Protein AF-A0A8I0L727-F1 (afdb_monomer_lite)

Organism: NCBI:txid611301

InterPro domains:
  IPR013022 Xylose isomerase-like, TIM barrel domain [PF01261] (4-72)
  IPR036237 Xylose isomerase-like superfamily [SSF51658] (4-72)

Secondary structure (DSSP, 8-state):
--HHHHHHHHHHHHHHHHHHHHTT--EEEEE--PPPTTS-HHHHHHHHHHHHHTTHHHHHHHT-EEEEE----

pLDDT: mean 92.42, std 8.36, range [51.12, 98.25]

Radius of gyration: 12.81 Å; chains: 1; bounding box: 27×18×34 Å

Structure (mmCIF, N/CA/C/O backbone):
data_AF-A0A8I0L727-F1
#
_entry.id   AF-A0A8I0L727-F1
#
loop_
_atom_site.group_PDB
_atom_site.id
_atom_site.type_symbol
_atom_site.label_atom_id
_atom_site.label_alt_id
_atom_site.label_comp_id
_atom_site.label_asym_id
_atom_site.label_entity_id
_atom_site.label_seq_id
_atom_site.pdbx_PDB_ins_code
_atom_site.Cartn_x
_atom_site.Cartn_y
_atom_site.Cartn_z
_atom_site.occupancy
_atom_site.B_iso_or_equiv
_atom_site.auth_seq_id
_atom_site.auth_comp_id
_atom_site.auth_asym_id
_atom_site.auth_atom_id
_atom_site.pdbx_PDB_model_num
ATOM 1 N N . MET A 1 1 ? 11.659 2.829 -12.871 1.00 80.50 1 MET A N 1
ATOM 2 C CA . MET A 1 1 ? 11.464 2.835 -11.396 1.00 80.50 1 MET A CA 1
ATOM 3 C C . MET A 1 1 ? 12.550 2.036 -10.652 1.00 80.50 1 MET A C 1
ATOM 5 O O . MET A 1 1 ? 12.888 0.948 -11.101 1.00 80.50 1 MET A O 1
ATOM 9 N N . THR A 1 2 ? 13.081 2.514 -9.515 1.00 90.19 2 THR A N 1
ATOM 10 C CA . THR A 1 2 ? 14.031 1.750 -8.660 1.00 90.19 2 THR A CA 1
ATOM 11 C C . THR A 1 2 ? 13.327 1.092 -7.470 1.00 90.19 2 THR A C 1
ATOM 13 O O . THR A 1 2 ? 12.294 1.582 -7.024 1.00 90.19 2 THR A O 1
ATOM 16 N N . GLU A 1 3 ? 13.900 0.020 -6.909 1.00 92.00 3 GLU A N 1
ATOM 17 C CA . GLU A 1 3 ? 13.360 -0.657 -5.714 1.00 92.00 3 GLU A CA 1
ATOM 18 C C . GLU A 1 3 ? 13.209 0.293 -4.519 1.00 92.00 3 GLU A C 1
ATOM 20 O O . GLU A 1 3 ? 12.141 0.360 -3.918 1.00 92.00 3 GLU A O 1
ATOM 25 N N . LYS A 1 4 ? 14.241 1.099 -4.232 1.00 95.38 4 LYS A N 1
ATOM 26 C CA . LYS A 1 4 ? 14.202 2.099 -3.156 1.00 95.38 4 LYS A CA 1
ATOM 27 C C . LYS A 1 4 ? 12.984 3.018 -3.278 1.00 95.38 4 LYS A C 1
ATOM 29 O O . LYS A 1 4 ? 12.285 3.232 -2.296 1.00 95.38 4 LYS A O 1
ATOM 34 N N . ARG A 1 5 ? 12.710 3.526 -4.484 1.00 92.38 5 ARG A N 1
ATOM 35 C CA . ARG A 1 5 ? 11.568 4.415 -4.722 1.00 92.38 5 ARG A CA 1
ATOM 36 C C . ARG A 1 5 ? 10.231 3.694 -4.526 1.00 92.38 5 ARG A C 1
ATOM 38 O O . ARG A 1 5 ? 9.327 4.274 -3.940 1.00 92.38 5 ARG A O 1
ATOM 45 N N . ARG A 1 6 ? 10.121 2.423 -4.938 1.00 92.31 6 ARG A N 1
ATOM 46 C CA . ARG A 1 6 ? 8.916 1.611 -4.686 1.00 92.31 6 ARG A CA 1
ATOM 47 C C . ARG A 1 6 ? 8.651 1.434 -3.189 1.00 92.31 6 ARG A C 1
ATOM 49 O O . ARG A 1 6 ? 7.513 1.566 -2.757 1.00 92.31 6 ARG A O 1
ATOM 56 N N . LEU A 1 7 ? 9.694 1.185 -2.395 1.00 95.88 7 LEU A N 1
ATOM 57 C CA . LEU A 1 7 ? 9.570 1.068 -0.938 1.00 95.88 7 LEU A CA 1
ATOM 58 C C . LEU A 1 7 ? 9.199 2.404 -0.276 1.00 95.88 7 LEU A C 1
ATOM 60 O O . LEU A 1 7 ? 8.375 2.427 0.632 1.00 95.88 7 LEU A O 1
ATOM 64 N N . GLU A 1 8 ? 9.749 3.522 -0.754 1.00 96.12 8 GLU A N 1
ATOM 65 C CA . GLU A 1 8 ? 9.345 4.860 -0.298 1.00 96.12 8 GLU A CA 1
ATOM 66 C C . GLU A 1 8 ? 7.864 5.146 -0.597 1.00 96.12 8 GLU A C 1
ATOM 68 O O . GLU A 1 8 ? 7.177 5.748 0.227 1.00 96.12 8 GLU A O 1
ATOM 73 N N . ASP A 1 9 ? 7.350 4.704 -1.747 1.00 94.44 9 ASP A N 1
ATOM 74 C CA . ASP A 1 9 ? 5.932 4.853 -2.083 1.00 94.44 9 ASP A CA 1
ATOM 75 C C . ASP A 1 9 ? 5.031 3.978 -1.193 1.00 94.44 9 ASP A C 1
ATOM 77 O O . ASP A 1 9 ? 3.978 4.445 -0.756 1.00 94.44 9 ASP A O 1
ATOM 81 N N . VAL A 1 10 ? 5.4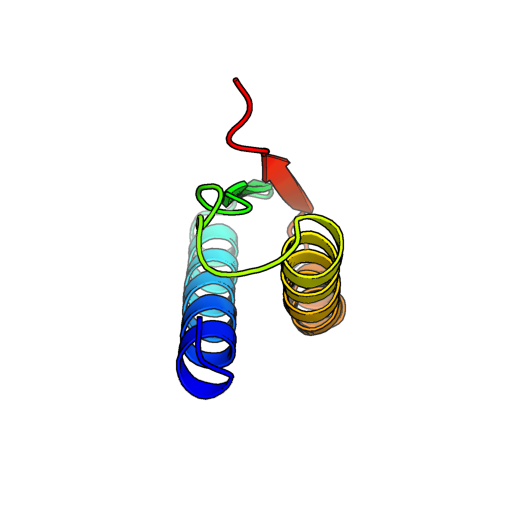69 2.767 -0.824 1.00 96.31 10 VAL A N 1
ATOM 82 C CA . VAL A 1 10 ? 4.782 1.928 0.177 1.00 96.31 10 VAL A CA 1
ATOM 83 C C . VAL A 1 10 ? 4.698 2.647 1.526 1.00 96.31 10 VAL A C 1
ATOM 85 O O . VAL A 1 10 ? 3.614 2.740 2.101 1.00 96.31 10 VAL A O 1
ATOM 88 N N . GLU A 1 11 ? 5.800 3.213 2.023 1.00 97.69 11 GLU A N 1
ATOM 89 C CA . GLU A 1 11 ? 5.799 3.914 3.316 1.00 97.69 11 GLU A CA 1
ATOM 90 C C . GLU A 1 11 ? 4.872 5.137 3.327 1.00 97.69 11 GLU A C 1
ATOM 92 O O . GLU A 1 11 ? 4.142 5.340 4.301 1.00 97.69 11 GLU A O 1
ATOM 97 N N . LYS A 1 12 ? 4.793 5.892 2.224 1.00 96.38 12 LYS A N 1
ATOM 98 C CA . LYS A 1 12 ? 3.810 6.982 2.092 1.00 96.38 12 LYS A CA 1
ATOM 99 C C . LYS A 1 12 ? 2.379 6.472 2.237 1.00 96.38 12 LYS A C 1
ATOM 101 O O . LYS A 1 12 ? 1.572 7.095 2.921 1.00 96.38 12 LYS A O 1
ATOM 106 N N . VAL A 1 13 ? 2.037 5.341 1.617 1.00 96.88 13 VAL A N 1
ATOM 107 C CA . VAL A 1 13 ? 0.686 4.769 1.750 1.00 96.88 13 VAL A CA 1
ATOM 108 C C . VAL A 1 13 ? 0.403 4.355 3.196 1.00 96.88 13 VAL A C 1
ATOM 110 O O . VAL A 1 13 ? -0.699 4.591 3.689 1.00 96.88 13 VAL A O 1
ATOM 113 N N . ARG A 1 14 ? 1.395 3.828 3.921 1.00 98.06 14 ARG A N 1
ATOM 114 C CA . ARG A 1 14 ? 1.254 3.522 5.354 1.00 98.06 14 ARG A CA 1
ATOM 115 C C . ARG A 1 14 ? 0.951 4.757 6.193 1.00 98.06 14 ARG A C 1
ATOM 117 O O . ARG A 1 14 ? 0.097 4.709 7.078 1.00 98.06 14 ARG A O 1
ATOM 124 N N . GLU A 1 15 ? 1.588 5.886 5.894 1.00 98.00 15 GLU A N 1
ATOM 125 C CA . GLU A 1 15 ? 1.256 7.164 6.532 1.00 98.00 15 GLU A CA 1
ATOM 126 C C . GLU A 1 15 ? -0.190 7.588 6.248 1.00 98.00 15 GLU A C 1
ATOM 128 O O . GLU A 1 15 ? -0.904 7.978 7.176 1.00 98.00 15 GLU A O 1
ATOM 133 N N . TRP A 1 16 ? -0.661 7.431 5.007 1.00 97.88 16 TRP A N 1
ATOM 134 C CA . TRP A 1 16 ? -2.053 7.718 4.648 1.00 97.88 16 TRP A CA 1
ATOM 135 C C . TRP A 1 16 ? -3.057 6.803 5.353 1.00 97.88 16 TRP A C 1
ATOM 137 O O . TRP A 1 16 ? -4.102 7.288 5.785 1.00 97.88 16 TRP A O 1
ATOM 147 N N . MET A 1 17 ? -2.747 5.517 5.541 1.00 98.19 17 MET A N 1
ATOM 148 C CA . MET A 1 17 ? -3.593 4.601 6.318 1.00 98.19 17 MET A CA 1
ATOM 149 C C . MET A 1 17 ? -3.699 5.028 7.785 1.00 98.19 17 MET A C 1
ATOM 151 O O . MET A 1 17 ? -4.798 5.075 8.344 1.00 98.19 17 MET A O 1
ATOM 155 N N . ARG A 1 18 ? -2.574 5.400 8.409 1.00 98.19 18 ARG A N 1
ATOM 156 C CA . ARG A 1 18 ? -2.560 5.910 9.790 1.00 98.19 18 ARG A CA 1
ATOM 157 C C . ARG A 1 18 ? -3.373 7.198 9.922 1.00 98.19 18 ARG A C 1
ATOM 159 O O . ARG A 1 18 ? -4.144 7.341 10.873 1.00 98.19 18 ARG A O 1
ATOM 166 N N . LEU A 1 19 ? -3.258 8.105 8.950 1.00 98.12 19 LEU A N 1
ATOM 167 C CA . LEU A 1 19 ? -4.069 9.319 8.907 1.00 98.12 19 LEU A CA 1
ATOM 168 C C . LEU A 1 19 ? -5.561 8.995 8.740 1.00 98.12 19 LEU A C 1
ATOM 170 O O . LEU A 1 19 ? -6.375 9.509 9.506 1.00 98.12 19 LEU A O 1
ATOM 174 N N . ALA A 1 20 ? -5.925 8.120 7.80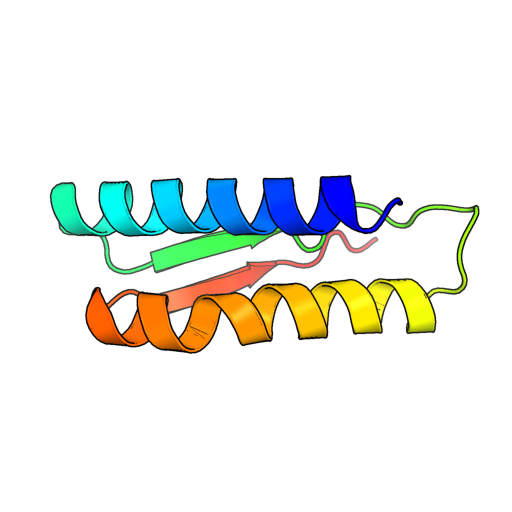0 1.00 98.25 20 ALA A N 1
ATOM 175 C CA . ALA A 1 20 ? -7.309 7.707 7.566 1.00 98.25 20 ALA A CA 1
ATOM 176 C C . ALA A 1 20 ? -7.956 7.156 8.845 1.00 98.25 20 ALA A C 1
ATOM 178 O O . ALA A 1 20 ? -9.030 7.619 9.237 1.00 98.25 20 ALA A O 1
ATOM 179 N N . LYS A 1 21 ? -7.243 6.283 9.572 1.00 97.69 21 LYS A N 1
ATOM 180 C CA . LYS A 1 21 ? -7.686 5.776 10.876 1.00 97.69 21 LYS A CA 1
ATOM 181 C C . LYS A 1 21 ? -7.932 6.900 11.880 1.00 97.69 21 LYS A C 1
ATOM 183 O O . LYS A 1 21 ? -8.972 6.909 12.535 1.00 97.69 21 LYS A O 1
ATOM 188 N N . SER A 1 22 ? -7.007 7.855 11.987 1.00 98.19 22 SER A N 1
ATOM 189 C CA . SER A 1 22 ? -7.136 8.984 12.920 1.00 98.19 22 SER A CA 1
ATOM 190 C C . SER A 1 22 ? -8.335 9.894 12.615 1.00 98.19 22 SER A C 1
ATOM 192 O O . SER A 1 22 ? -8.912 10.477 13.528 1.00 98.19 22 SER A O 1
ATOM 194 N N . LEU A 1 23 ? -8.745 9.967 11.345 1.00 98.00 23 LEU A N 1
ATOM 195 C CA . LEU A 1 23 ? -9.891 10.745 10.875 1.00 98.00 23 LEU A CA 1
ATOM 196 C C . LEU A 1 23 ? -11.213 9.955 10.875 1.00 98.00 23 LEU A C 1
ATOM 198 O O . LEU A 1 23 ? -12.249 10.512 10.520 1.00 98.00 23 LEU A O 1
ATOM 202 N N . GLY A 1 24 ? -11.200 8.666 11.235 1.00 97.38 24 GLY A N 1
ATOM 203 C CA . GLY A 1 24 ? -12.379 7.796 11.150 1.00 97.38 24 GLY A CA 1
ATOM 204 C C . GLY A 1 24 ? -12.811 7.468 9.714 1.00 97.38 24 GLY A C 1
ATOM 205 O O . GLY A 1 24 ? -13.963 7.100 9.484 1.00 97.38 24 GLY A O 1
ATOM 206 N N . VAL A 1 25 ? -11.909 7.607 8.739 1.00 97.38 25 VAL A N 1
ATOM 207 C CA . VAL A 1 25 ? -12.146 7.267 7.332 1.00 97.38 25 VAL A CA 1
ATOM 208 C C . VAL A 1 25 ? -11.677 5.841 7.076 1.00 97.38 25 VAL A C 1
ATOM 210 O O . VAL A 1 25 ? -10.561 5.478 7.435 1.00 97.38 25 VAL A O 1
ATOM 213 N N . ARG A 1 26 ? -12.521 5.040 6.419 1.00 96.12 26 ARG A N 1
ATOM 214 C CA . ARG A 1 26 ? -12.193 3.644 6.101 1.00 96.12 26 ARG A CA 1
ATOM 215 C C . ARG A 1 26 ? -11.457 3.463 4.781 1.00 96.12 26 ARG A C 1
ATOM 217 O O . ARG A 1 26 ? -10.668 2.549 4.682 1.00 96.12 26 ARG A O 1
ATOM 224 N N . ASN A 1 27 ? -11.667 4.317 3.783 1.00 97.56 27 ASN A N 1
ATOM 225 C CA . ASN A 1 27 ? -11.124 4.088 2.441 1.00 97.56 27 ASN A CA 1
ATOM 226 C C . ASN A 1 27 ? -9.861 4.916 2.178 1.00 97.56 27 ASN A C 1
ATOM 228 O O . ASN A 1 27 ? -9.891 6.140 2.315 1.00 97.56 27 ASN A O 1
ATOM 232 N N . VAL A 1 28 ? -8.797 4.268 1.703 1.00 97.38 28 VAL A N 1
ATOM 233 C CA . VAL A 1 28 ? -7.603 4.916 1.145 1.00 97.38 28 VAL A CA 1
ATOM 234 C C . VAL A 1 28 ? -7.483 4.537 -0.326 1.00 97.38 28 VAL A C 1
ATOM 236 O O . VAL A 1 28 ? -7.317 3.369 -0.669 1.00 97.38 28 VAL A O 1
ATOM 239 N N . ARG A 1 29 ? -7.568 5.530 -1.214 1.00 95.62 29 ARG A N 1
ATOM 240 C CA . ARG A 1 29 ? -7.406 5.332 -2.660 1.00 95.62 29 ARG A CA 1
ATOM 241 C C . ARG A 1 29 ? -5.928 5.346 -3.034 1.00 95.62 29 ARG A C 1
ATOM 243 O O . ARG A 1 29 ? -5.228 6.308 -2.727 1.00 95.62 29 ARG A O 1
ATOM 250 N N . ILE A 1 30 ? -5.482 4.300 -3.720 1.00 93.19 30 ILE A N 1
ATOM 251 C CA . ILE A 1 30 ? -4.108 4.128 -4.191 1.00 93.19 30 ILE A CA 1
ATOM 252 C C . ILE A 1 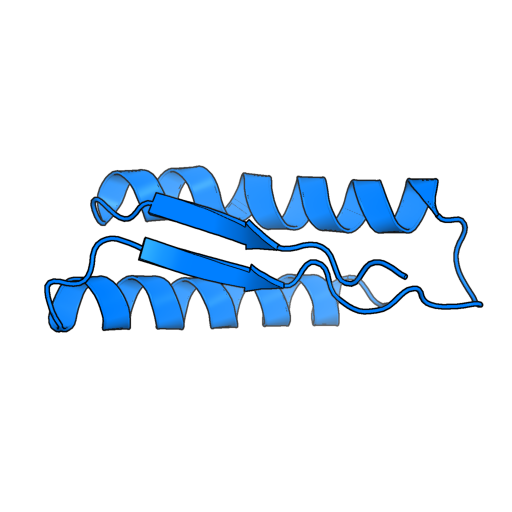30 ? -4.103 4.222 -5.709 1.00 93.19 30 ILE A C 1
ATOM 254 O O . ILE A 1 30 ? -4.806 3.475 -6.386 1.00 93.19 30 ILE A O 1
ATOM 258 N N . PHE A 1 31 ? -3.271 5.113 -6.236 1.00 90.81 31 PHE A N 1
ATOM 259 C CA . PHE A 1 31 ? -3.013 5.202 -7.666 1.00 90.81 31 PHE A CA 1
ATOM 260 C C . PHE A 1 31 ? -1.889 4.242 -8.042 1.00 90.81 31 PHE A C 1
ATOM 262 O O . PHE A 1 31 ? -0.804 4.311 -7.465 1.00 90.81 31 PHE A O 1
ATOM 269 N N . THR A 1 32 ? -2.111 3.392 -9.042 1.00 88.88 32 THR A N 1
ATOM 270 C CA . THR A 1 32 ? -1.090 2.449 -9.541 1.00 88.88 32 THR A CA 1
ATOM 271 C C . THR A 1 32 ? 0.040 3.124 -10.325 1.00 88.88 32 THR A C 1
ATOM 273 O O . THR A 1 32 ? 0.952 2.451 -10.798 1.00 88.88 32 THR A O 1
ATOM 276 N N . GLY A 1 33 ? -0.000 4.454 -10.446 1.00 84.75 33 GLY A N 1
ATOM 277 C CA . GLY A 1 33 ? 0.984 5.258 -11.157 1.00 84.75 33 GLY A CA 1
ATOM 278 C C . GLY A 1 33 ? 0.662 5.437 -12.640 1.00 84.75 33 GLY A C 1
ATOM 279 O O . GLY A 1 33 ? -0.405 5.062 -13.123 1.00 84.75 33 GLY A O 1
ATOM 280 N N . TRP A 1 34 ? 1.602 6.061 -13.345 1.00 84.69 34 TRP A N 1
ATOM 281 C CA . TRP A 1 34 ? 1.571 6.228 -14.796 1.00 84.69 34 TRP A CA 1
ATOM 282 C C . TRP A 1 34 ? 2.405 5.142 -15.461 1.00 84.69 34 TRP A C 1
ATOM 284 O O . TRP A 1 34 ? 3.409 4.707 -14.898 1.00 84.69 34 TRP A O 1
ATOM 294 N N . MET A 1 35 ? 2.027 4.761 -16.681 1.00 83.88 35 MET A N 1
ATOM 295 C CA . MET A 1 35 ? 2.839 3.852 -17.482 1.00 83.88 35 MET A CA 1
ATOM 296 C C . MET A 1 35 ? 4.204 4.491 -17.781 1.00 83.88 35 MET A C 1
ATOM 298 O O . MET A 1 35 ? 4.284 5.553 -18.400 1.00 83.88 35 MET A O 1
ATOM 302 N N . GLU A 1 36 ? 5.283 3.844 -17.346 1.00 82.50 36 GLU A N 1
ATOM 303 C CA . GLU A 1 36 ? 6.650 4.226 -17.698 1.00 82.50 36 GLU A CA 1
ATOM 304 C C . GLU A 1 36 ? 7.036 3.575 -19.035 1.00 82.50 36 GLU A C 1
ATOM 306 O O . GLU A 1 36 ? 6.914 2.364 -19.201 1.00 82.50 36 GLU A O 1
ATOM 311 N N . ASN A 1 37 ? 7.545 4.354 -19.993 1.00 81.50 37 ASN A N 1
ATOM 312 C CA . ASN A 1 37 ? 7.943 3.830 -21.312 1.00 81.50 37 ASN A CA 1
ATOM 313 C C . ASN A 1 37 ? 9.184 2.918 -21.261 1.00 81.50 37 ASN A C 1
ATOM 315 O O . ASN A 1 37 ? 9.490 2.225 -22.227 1.00 81.50 37 ASN A O 1
ATOM 319 N N . GLU A 1 38 ? 9.919 2.938 -20.150 1.00 85.50 38 GLU A N 1
ATOM 320 C CA . GLU A 1 38 ? 11.212 2.265 -19.997 1.00 85.50 38 GLU A CA 1
ATOM 321 C C . GLU A 1 38 ? 11.097 0.825 -19.468 1.00 85.50 38 GLU A C 1
ATOM 323 O O . GLU A 1 38 ? 12.095 0.108 -19.427 1.00 85.50 38 GLU A O 1
ATOM 328 N N . ALA A 1 39 ? 9.899 0.380 -19.069 1.00 87.50 39 ALA A N 1
ATOM 329 C CA . ALA A 1 39 ? 9.669 -0.960 -18.533 1.00 87.50 39 ALA A CA 1
ATOM 330 C C . ALA A 1 39 ? 8.474 -1.648 -19.217 1.00 87.50 39 ALA A C 1
ATOM 332 O O . ALA A 1 39 ? 7.465 -0.993 -19.479 1.00 87.50 39 ALA A O 1
ATOM 333 N N . PRO A 1 40 ? 8.519 -2.972 -19.463 1.00 91.81 40 PRO A N 1
ATOM 334 C CA . PRO A 1 40 ? 7.356 -3.711 -19.944 1.00 91.81 40 PRO A CA 1
ATOM 335 C C . PRO A 1 40 ? 6.162 -3.562 -18.997 1.00 91.81 40 PRO A C 1
ATOM 337 O O . PRO A 1 40 ? 6.326 -3.575 -17.777 1.00 91.81 40 PRO A O 1
ATOM 340 N N . TYR A 1 41 ? 4.949 -3.491 -19.550 1.00 88.88 41 TYR A N 1
ATOM 341 C CA . TYR A 1 41 ? 3.720 -3.350 -18.759 1.00 88.88 41 TYR A CA 1
ATOM 342 C C . TYR A 1 41 ? 3.593 -4.409 -17.655 1.00 88.88 41 TYR A C 1
ATOM 344 O O . TYR A 1 41 ? 3.246 -4.088 -16.524 1.00 88.88 41 TYR A O 1
ATOM 352 N N . HIS A 1 42 ? 3.927 -5.667 -17.961 1.00 91.56 42 HIS A N 1
ATOM 353 C CA . HIS A 1 42 ? 3.843 -6.753 -16.985 1.00 91.56 42 HIS A CA 1
ATOM 354 C C . HIS A 1 42 ? 4.743 -6.517 -15.768 1.00 91.56 42 HIS A C 1
ATOM 356 O O . HIS A 1 42 ? 4.298 -6.674 -14.639 1.00 91.56 42 HIS A O 1
ATOM 362 N N . THR A 1 43 ? 5.968 -6.042 -15.992 1.00 92.75 43 THR A N 1
ATOM 363 C CA . THR A 1 43 ? 6.901 -5.686 -14.918 1.00 92.75 43 THR A CA 1
ATOM 364 C C . THR A 1 43 ? 6.355 -4.547 -14.055 1.00 92.75 43 THR A C 1
ATOM 366 O O . THR A 1 43 ? 6.496 -4.562 -12.837 1.00 92.75 43 THR A O 1
ATOM 369 N N . GLN A 1 44 ? 5.685 -3.568 -14.666 1.00 91.50 44 GLN A N 1
ATOM 370 C CA . GLN A 1 44 ? 5.037 -2.488 -13.917 1.00 91.50 44 GLN A CA 1
ATOM 371 C C . GLN A 1 44 ? 3.856 -3.003 -13.082 1.00 91.50 44 GLN A C 1
ATOM 373 O O . GLN A 1 44 ? 3.678 -2.578 -11.942 1.00 91.50 44 GLN A O 1
ATOM 378 N N . LEU A 1 45 ? 3.081 -3.954 -13.611 1.00 91.88 45 LEU A N 1
ATOM 379 C CA . LEU A 1 45 ? 1.989 -4.598 -12.882 1.00 91.88 45 LEU A CA 1
ATOM 380 C C . LEU A 1 45 ? 2.498 -5.432 -11.694 1.00 91.88 45 LEU A C 1
ATOM 382 O O . LEU A 1 45 ? 1.890 -5.402 -10.625 1.00 91.88 45 LEU A O 1
ATOM 386 N N . GLU A 1 46 ? 3.623 -6.133 -11.850 1.00 94.38 46 GLU A N 1
ATOM 387 C CA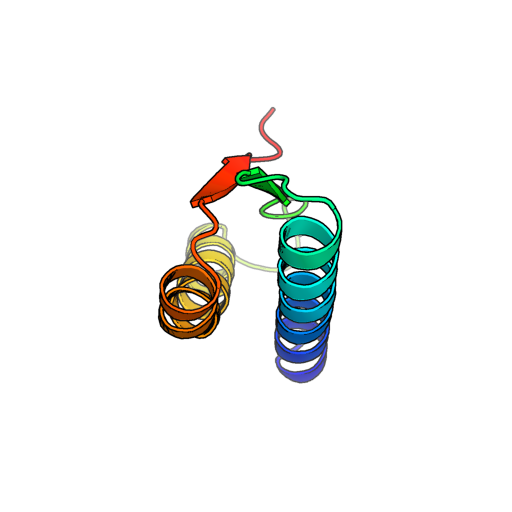 . GLU A 1 46 ? 4.286 -6.845 -10.750 1.00 94.38 46 GLU A CA 1
ATOM 388 C C . GLU A 1 46 ? 4.684 -5.886 -9.622 1.00 94.38 46 GLU A C 1
ATOM 390 O O . GLU A 1 46 ? 4.426 -6.174 -8.457 1.00 94.38 46 GLU A O 1
ATOM 395 N N . TRP A 1 47 ? 5.214 -4.702 -9.946 1.00 94.00 47 TRP A N 1
ATOM 396 C CA . TRP A 1 47 ? 5.545 -3.691 -8.935 1.00 94.00 47 TRP A CA 1
ATOM 397 C C . TRP A 1 47 ? 4.324 -3.201 -8.155 1.00 94.00 47 TRP A C 1
ATOM 399 O O . TRP A 1 47 ? 4.415 -2.992 -6.944 1.00 94.00 47 TRP A O 1
ATOM 409 N N . VAL A 1 48 ? 3.181 -3.032 -8.828 1.00 92.94 48 VAL A N 1
ATOM 410 C CA . VAL A 1 48 ? 1.911 -2.696 -8.165 1.00 92.94 48 VAL A CA 1
ATOM 411 C C . VAL A 1 48 ? 1.502 -3.824 -7.223 1.00 92.94 48 VAL A C 1
ATOM 413 O O . VAL A 1 48 ? 1.176 -3.567 -6.066 1.00 92.94 48 VAL A O 1
ATOM 416 N N . TYR A 1 49 ? 1.551 -5.073 -7.690 1.00 94.31 49 TYR A N 1
ATOM 417 C CA . TYR A 1 49 ? 1.210 -6.239 -6.878 1.00 94.31 49 TYR A CA 1
ATOM 418 C C . TYR A 1 49 ? 2.095 -6.351 -5.627 1.00 94.31 49 TYR A C 1
ATOM 420 O O . TYR A 1 49 ? 1.574 -6.501 -4.521 1.00 94.31 49 TYR A O 1
ATOM 428 N N . GLU A 1 50 ? 3.414 -6.225 -5.779 1.00 95.00 50 GLU A N 1
ATOM 429 C CA . GLU A 1 50 ? 4.371 -6.265 -4.669 1.00 95.00 50 GLU A CA 1
ATOM 430 C C . GLU A 1 50 ? 4.103 -5.153 -3.651 1.00 95.00 50 GLU A C 1
ATOM 432 O O . GLU A 1 50 ? 4.011 -5.422 -2.452 1.00 95.00 50 GLU A O 1
ATOM 437 N N . GLY A 1 51 ? 3.912 -3.915 -4.120 1.00 94.75 51 GLY A N 1
ATOM 438 C CA . GLY A 1 51 ? 3.599 -2.780 -3.255 1.00 94.75 51 GLY A CA 1
ATOM 439 C C . GLY A 1 51 ? 2.306 -2.995 -2.469 1.00 94.75 51 GLY A C 1
ATOM 440 O O . GLY A 1 51 ? 2.284 -2.810 -1.254 1.00 94.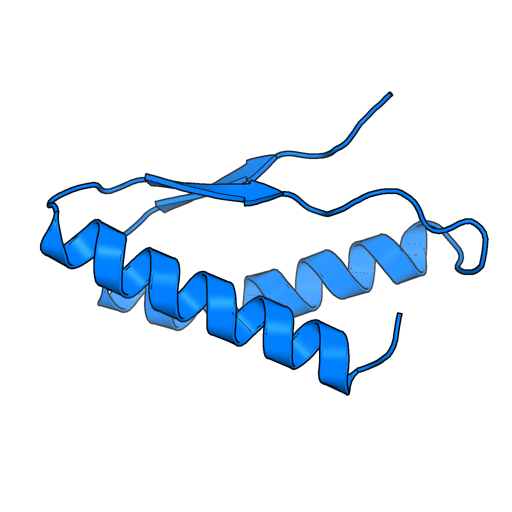75 51 GLY A O 1
ATOM 441 N N . MET A 1 52 ? 1.247 -3.467 -3.132 1.00 95.00 52 MET A N 1
ATOM 442 C CA . MET A 1 52 ? -0.032 -3.766 -2.482 1.00 95.00 52 MET A CA 1
ATOM 443 C C . MET A 1 52 ? 0.093 -4.887 -1.455 1.00 95.00 52 MET A C 1
ATOM 445 O O . MET A 1 52 ? -0.448 -4.774 -0.355 1.00 95.00 52 MET A O 1
ATOM 449 N N . ARG A 1 53 ? 0.843 -5.948 -1.770 1.00 96.00 53 ARG A N 1
ATOM 450 C CA . ARG A 1 53 ? 1.045 -7.071 -0.850 1.00 96.00 53 ARG A CA 1
ATOM 451 C C . ARG A 1 53 ? 1.745 -6.646 0.442 1.00 96.00 53 ARG A C 1
ATOM 453 O O . ARG A 1 53 ? 1.427 -7.187 1.495 1.00 96.00 53 ARG A O 1
ATOM 460 N N . LEU A 1 54 ? 2.650 -5.669 0.380 1.00 96.81 54 LEU A N 1
ATOM 461 C CA . LEU A 1 54 ? 3.342 -5.113 1.552 1.00 96.81 54 LEU A CA 1
ATOM 462 C C . LEU A 1 54 ? 2.451 -4.234 2.448 1.00 96.81 54 LEU A C 1
ATOM 464 O O . LEU A 1 54 ? 2.860 -3.885 3.561 1.00 96.81 54 LEU A O 1
ATOM 468 N N . LEU A 1 55 ? 1.266 -3.856 1.962 1.00 97.12 55 LEU A N 1
ATOM 469 C CA . LEU A 1 55 ? 0.321 -2.978 2.650 1.00 97.12 55 LEU A CA 1
ATOM 470 C C . LEU A 1 55 ? -0.848 -3.738 3.292 1.00 97.12 55 LEU A C 1
ATOM 472 O O . LEU A 1 55 ? -1.436 -3.215 4.237 1.00 97.12 55 LEU A O 1
ATOM 476 N N . THR A 1 56 ? -1.172 -4.954 2.828 1.00 95.62 56 THR A N 1
ATOM 477 C CA . THR A 1 56 ? -2.375 -5.699 3.260 1.00 95.62 56 THR A CA 1
ATOM 478 C C . THR A 1 56 ? -2.447 -5.884 4.771 1.00 95.62 56 THR A C 1
ATOM 480 O O . THR A 1 56 ? -3.462 -5.569 5.382 1.00 95.62 56 THR A O 1
ATOM 483 N N . ASP A 1 57 ? -1.350 -6.322 5.390 1.00 96.00 57 ASP A N 1
ATOM 484 C CA . ASP A 1 57 ? -1.330 -6.662 6.815 1.00 96.00 57 ASP A CA 1
ATOM 485 C C . ASP A 1 57 ? -1.505 -5.420 7.707 1.00 96.00 57 ASP A C 1
ATOM 487 O O . ASP A 1 57 ? -1.992 -5.518 8.833 1.00 96.00 57 ASP A O 1
ATOM 491 N N . GLU A 1 58 ? -1.073 -4.242 7.245 1.00 97.19 58 GLU A N 1
ATOM 492 C CA . GLU A 1 58 ? -1.267 -2.984 7.974 1.00 97.19 58 GLU A CA 1
ATOM 493 C C . GLU A 1 58 ? -2.668 -2.413 7.742 1.00 97.19 58 GLU A C 1
ATOM 495 O O . GLU A 1 58 ? -3.281 -1.933 8.696 1.00 97.19 58 GLU A O 1
ATOM 500 N N . ALA A 1 59 ? -3.204 -2.534 6.525 1.00 97.81 59 ALA A N 1
ATOM 501 C CA . ALA A 1 59 ? -4.577 -2.151 6.216 1.00 97.81 59 ALA A CA 1
ATOM 502 C C . ALA A 1 59 ? -5.587 -2.916 7.092 1.00 97.81 59 ALA A C 1
ATOM 504 O O . ALA A 1 59 ? -6.444 -2.302 7.730 1.00 97.81 59 ALA A O 1
ATOM 505 N N . GLU A 1 60 ? -5.408 -4.235 7.227 1.00 97.38 60 GLU A N 1
ATOM 506 C CA . GLU A 1 60 ? -6.222 -5.082 8.108 1.00 97.38 60 GLU A CA 1
ATOM 507 C C . GLU A 1 60 ? -6.127 -4.651 9.579 1.00 97.38 60 GLU A C 1
ATOM 509 O O . GLU A 1 60 ? -7.145 -4.491 10.251 1.00 97.38 60 GLU A O 1
ATOM 514 N N . LYS A 1 61 ? -4.912 -4.405 10.092 1.00 97.75 61 LYS A N 1
ATOM 515 C CA . LYS A 1 61 ? -4.705 -3.956 11.485 1.00 97.75 61 LYS A CA 1
ATOM 516 C C . LYS A 1 61 ? -5.353 -2.605 11.772 1.00 97.75 61 LYS A C 1
ATOM 518 O O . LYS A 1 61 ? -5.784 -2.359 12.899 1.00 97.75 61 LYS A O 1
ATOM 523 N N . LEU A 1 62 ? -5.365 -1.713 10.786 1.00 98.00 62 LEU A N 1
ATOM 524 C CA . LE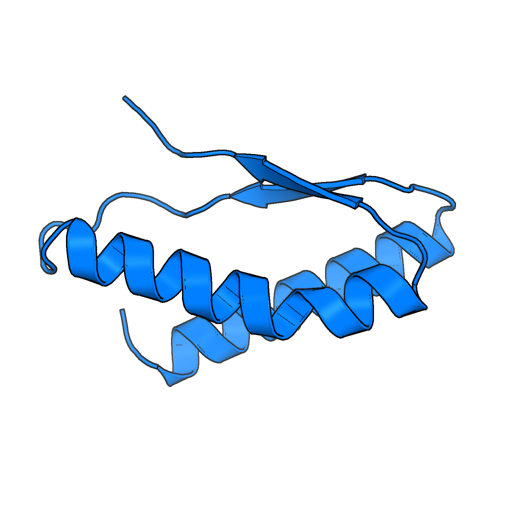U A 1 62 ? -5.920 -0.371 10.922 1.00 98.00 62 LEU A CA 1
ATOM 525 C C . LEU A 1 62 ? -7.431 -0.322 10.660 1.00 98.00 62 LEU A C 1
ATOM 527 O O . LEU A 1 62 ? -8.047 0.684 11.021 1.00 98.00 62 LEU A O 1
ATOM 531 N N . ASP A 1 63 ? -8.036 -1.400 10.150 1.00 97.81 63 ASP A N 1
ATOM 532 C CA . ASP A 1 63 ? -9.439 -1.448 9.715 1.00 97.81 63 ASP A CA 1
ATOM 533 C C . ASP A 1 63 ? -9.715 -0.390 8.628 1.00 97.81 63 ASP A C 1
ATOM 535 O O . ASP A 1 63 ? -10.589 0.472 8.760 1.00 97.81 63 ASP A O 1
ATOM 539 N N . VAL A 1 64 ? -8.880 -0.412 7.582 1.00 98.25 64 VAL A N 1
ATOM 540 C CA . VAL A 1 64 ? -9.001 0.443 6.393 1.00 98.25 64 VAL A CA 1
ATOM 541 C C . VAL A 1 64 ? -9.015 -0.391 5.110 1.00 98.25 64 VAL A C 1
ATOM 543 O O . VAL A 1 64 ? -8.255 -1.343 4.953 1.00 98.25 64 VAL A O 1
ATOM 546 N N . ASP A 1 65 ? -9.855 0.018 4.168 1.00 97.75 65 ASP A N 1
ATOM 547 C CA . ASP A 1 65 ? -9.987 -0.534 2.828 1.00 97.75 65 ASP A CA 1
ATOM 548 C C . ASP A 1 65 ? -9.028 0.183 1.869 1.00 97.75 65 ASP A C 1
ATOM 550 O O . ASP A 1 65 ? -9.045 1.413 1.737 1.00 97.75 65 ASP A O 1
ATOM 554 N N . LEU A 1 66 ? -8.209 -0.587 1.152 1.00 96.12 66 LEU A N 1
ATOM 555 C CA . LEU A 1 66 ? -7.394 -0.065 0.059 1.00 96.12 66 LEU A CA 1
ATOM 556 C C . LEU A 1 66 ? -8.176 -0.141 -1.252 1.00 96.12 66 LEU A C 1
ATOM 558 O O . LEU A 1 66 ? -8.518 -1.223 -1.727 1.00 96.12 66 LEU A O 1
ATOM 562 N N . VAL A 1 67 ? -8.427 1.016 -1.861 1.00 95.19 67 VAL A N 1
ATOM 563 C CA . VAL A 1 67 ? -9.151 1.127 -3.129 1.00 95.19 67 VAL A CA 1
ATOM 564 C C . VAL A 1 67 ? -8.149 1.383 -4.244 1.00 95.19 67 VAL A C 1
ATOM 566 O O . VAL A 1 67 ? -7.542 2.450 -4.315 1.00 95.19 67 VAL A O 1
ATOM 569 N N . LEU A 1 68 ? -7.974 0.398 -5.119 1.00 91.50 68 LEU A N 1
ATOM 570 C CA . LEU A 1 68 ? -7.092 0.512 -6.274 1.00 91.50 68 LEU A CA 1
ATOM 571 C C . LEU A 1 68 ? -7.739 1.363 -7.362 1.00 91.50 68 LEU A C 1
ATOM 573 O O . LEU A 1 68 ? -8.827 1.053 -7.843 1.00 91.50 68 LEU A O 1
ATOM 577 N N . GLU A 1 69 ? -7.025 2.393 -7.797 1.00 89.88 69 GLU A N 1
ATOM 578 C CA . GLU A 1 69 ? -7.318 3.091 -9.033 1.00 89.88 69 GLU A CA 1
ATOM 579 C C . GLU A 1 69 ? -6.164 2.959 -10.011 1.00 89.88 69 GLU A C 1
ATOM 581 O O . GLU A 1 69 ? -5.020 3.309 -9.710 1.00 89.88 69 GLU A O 1
ATOM 586 N N . ASN A 1 70 ? -6.508 2.529 -11.219 1.00 81.94 70 ASN A N 1
ATOM 587 C CA . ASN A 1 70 ? -5.584 2.553 -12.326 1.00 81.94 70 ASN A CA 1
ATOM 588 C C . ASN A 1 70 ? -5.730 3.843 -13.148 1.00 81.94 70 ASN A C 1
ATOM 590 O O . ASN A 1 70 ? -6.803 4.141 -13.675 1.00 81.94 70 ASN A O 1
ATOM 594 N N . HIS A 1 71 ? -4.607 4.551 -13.264 1.00 67.06 71 HIS A N 1
ATOM 595 C CA . HIS A 1 71 ? -4.183 5.424 -14.361 1.00 67.06 71 HIS A CA 1
ATOM 596 C C . HIS A 1 71 ? -4.378 4.851 -15.772 1.00 67.06 71 HIS A C 1
ATOM 598 O O . HIS A 1 71 ? -3.396 4.784 -16.501 1.00 67.06 71 HIS A O 1
ATOM 604 N N . ASN A 1 72 ? -5.586 4.470 -16.197 1.00 59.88 72 ASN A N 1
ATOM 605 C CA . ASN A 1 72 ? -5.824 4.156 -17.607 1.00 59.88 72 ASN A CA 1
ATOM 606 C C . ASN A 1 72 ? -6.201 5.409 -18.408 1.00 59.88 72 ASN A C 1
ATOM 608 O O . ASN A 1 72 ? -7.127 6.140 -18.050 1.00 59.88 72 ASN A O 1
ATOM 612 N N . ASN A 1 73 ? -5.514 5.573 -19.539 1.00 51.12 73 ASN A N 1
ATOM 613 C CA . ASN A 1 73 ? -6.230 5.624 -20.813 1.00 51.12 73 ASN A CA 1
ATOM 614 C C . ASN A 1 73 ? -6.519 4.187 -21.253 1.00 51.12 73 ASN A C 1
ATOM 616 O O . ASN A 1 73 ? -5.628 3.334 -21.036 1.00 51.12 73 ASN A O 1
#

Foldseek 3Di:
DDPVVLVVLLVVVLVVLVVCLVVVHAEDEDELDDDDPVDDPVVSVVSSVVSVVSCVVSSVVSNHDYHYDYPDD

Sequence (73 aa):
MTEKRRLEDVEKVREWMRLAKSLGVRNVRIFTGWMENEAPYHTQLEWVYEGMRLLTDEAEKLDVDLVLENHNN